Protein AF-X1UDH2-F1 (afdb_monomer_lite)

Secondary structure (DSSP, 8-state):
-HHHHHHHH-SS-BGGGT--B-HHHHHHHHHHHHHHHH-

Sequence (39 aa):
DAVEKVLIEGKVRSHDLGGDSSTIEVGDEVVKKLKLSLS

Structure (mmCIF, N/CA/C/O backbone):
data_AF-X1UDH2-F1
#
_entry.id   AF-X1UDH2-F1
#
loop_
_atom_site.group_PDB
_atom_site.id
_atom_site.type_symbol
_atom_site.label_atom_id
_atom_site.label_alt_id
_atom_site.label_comp_id
_atom_site.label_asym_id
_atom_site.label_entity_id
_atom_site.label_seq_id
_atom_site.pdbx_PDB_ins_code
_atom_site.Cartn_x
_atom_site.Cartn_y
_atom_site.Cartn_z
_atom_site.occupancy
_atom_site.B_iso_or_equiv
_atom_site.auth_seq_id
_atom_site.auth_comp_id
_atom_site.auth_asym_id
_atom_site.auth_atom_id
_atom_site.pdbx_PDB_model_num
ATOM 1 N N . ASP A 1 1 ? -5.056 -10.807 6.380 1.00 91.25 1 ASP A N 1
ATOM 2 C CA . ASP A 1 1 ? -4.403 -9.613 6.985 1.00 91.25 1 ASP A CA 1
ATOM 3 C C . ASP A 1 1 ? -4.544 -8.393 6.053 1.00 91.25 1 ASP A C 1
ATOM 5 O O . ASP A 1 1 ? -4.800 -8.588 4.870 1.00 91.25 1 ASP A O 1
ATOM 9 N N . ALA A 1 2 ? -4.428 -7.148 6.526 1.00 93.25 2 ALA A N 1
ATOM 10 C CA . ALA A 1 2 ? -4.392 -5.962 5.661 1.00 93.25 2 ALA A CA 1
ATOM 11 C C . ALA A 1 2 ? -3.203 -6.009 4.689 1.00 93.25 2 ALA A C 1
ATOM 13 O O . ALA A 1 2 ? -3.375 -5.682 3.516 1.00 93.25 2 ALA A O 1
ATOM 14 N N . VAL A 1 3 ? -2.047 -6.501 5.151 1.00 95.38 3 VAL A N 1
ATOM 15 C CA . VAL A 1 3 ? -0.857 -6.725 4.309 1.00 95.38 3 VAL A CA 1
ATOM 16 C C . VAL A 1 3 ? -1.181 -7.688 3.168 1.00 95.38 3 VAL A C 1
ATOM 18 O O . VAL A 1 3 ? -1.004 -7.366 1.999 1.00 95.38 3 VAL A O 1
ATOM 21 N N . GLU A 1 4 ? -1.739 -8.848 3.506 1.00 96.25 4 GLU A N 1
ATOM 22 C CA . GLU A 1 4 ? -2.141 -9.872 2.542 1.00 96.25 4 GLU A CA 1
ATOM 23 C C . GLU A 1 4 ? -3.142 -9.332 1.508 1.00 96.25 4 GLU A C 1
ATOM 25 O O . GLU A 1 4 ? -2.982 -9.577 0.317 1.00 96.25 4 GLU A O 1
ATOM 30 N N . LYS A 1 5 ? -4.128 -8.525 1.928 1.00 95.38 5 LYS A N 1
ATOM 31 C CA . LYS A 1 5 ? -5.079 -7.888 0.999 1.00 95.38 5 LYS A CA 1
ATOM 32 C C . LYS A 1 5 ? -4.392 -6.943 0.013 1.00 95.38 5 LYS A C 1
ATOM 34 O O . LYS A 1 5 ? -4.755 -6.952 -1.159 1.00 95.38 5 LYS A O 1
ATOM 39 N N . VAL A 1 6 ? -3.431 -6.126 0.460 1.00 95.75 6 VAL A N 1
ATOM 40 C CA . VAL A 1 6 ? -2.656 -5.251 -0.446 1.00 95.75 6 VAL A CA 1
ATOM 41 C C . VAL A 1 6 ? -1.916 -6.090 -1.484 1.00 95.75 6 VAL A C 1
ATOM 43 O O . VAL A 1 6 ? -2.023 -5.818 -2.678 1.00 95.75 6 VAL A O 1
ATOM 46 N N . LEU A 1 7 ? -1.218 -7.135 -1.035 1.00 94.62 7 LEU A N 1
ATOM 47 C CA . LEU A 1 7 ? -0.399 -7.968 -1.914 1.00 94.62 7 LEU A CA 1
ATOM 48 C C . LEU A 1 7 ? -1.240 -8.787 -2.906 1.00 94.62 7 LEU A C 1
ATOM 50 O O . LEU A 1 7 ? -0.869 -8.872 -4.073 1.00 94.62 7 LEU A O 1
ATOM 54 N N . ILE A 1 8 ? -2.386 -9.334 -2.481 1.00 95.81 8 ILE A N 1
ATOM 55 C CA . ILE A 1 8 ? -3.307 -10.080 -3.359 1.00 95.81 8 ILE A CA 1
ATOM 56 C C . ILE A 1 8 ? -3.959 -9.164 -4.400 1.00 95.81 8 ILE A C 1
ATOM 58 O O . ILE A 1 8 ? -4.115 -9.565 -5.551 1.00 95.81 8 ILE A O 1
ATOM 62 N N . GLU A 1 9 ? -4.345 -7.939 -4.027 1.00 95.38 9 GLU A N 1
ATOM 63 C CA . GLU A 1 9 ? -4.923 -6.986 -4.984 1.00 95.38 9 GLU A CA 1
ATOM 64 C C . GLU A 1 9 ? -3.920 -6.550 -6.056 1.00 95.38 9 GLU A C 1
ATOM 66 O O . GLU A 1 9 ? -4.331 -6.199 -7.161 1.00 95.38 9 GLU A O 1
ATOM 71 N N . GLY A 1 10 ? -2.623 -6.536 -5.733 1.00 93.44 10 GLY A N 1
ATOM 72 C CA . GLY A 1 10 ? -1.538 -6.309 -6.690 1.00 93.44 10 GLY A CA 1
ATOM 73 C C . GLY A 1 10 ? -1.497 -4.914 -7.326 1.00 93.44 10 GLY A C 1
ATOM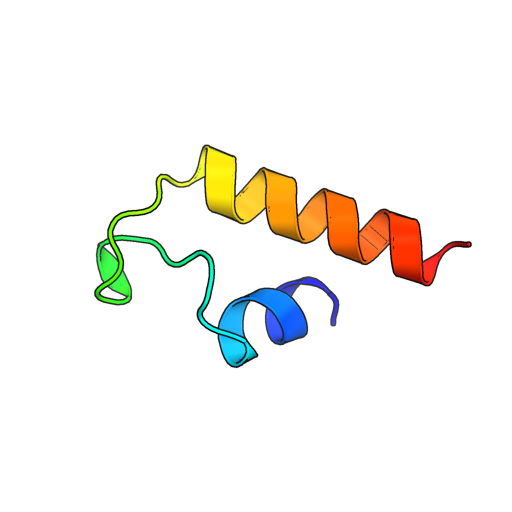 74 O O . GLY A 1 10 ? -0.708 -4.696 -8.240 1.00 93.44 10 GLY A O 1
ATOM 75 N N . LYS A 1 11 ? -2.329 -3.970 -6.862 1.00 94.81 11 LYS A N 1
ATOM 76 C CA . LYS A 1 11 ? -2.422 -2.598 -7.398 1.00 94.81 11 LYS A CA 1
ATOM 77 C C . LYS A 1 11 ? -1.206 -1.738 -7.063 1.00 94.81 11 LYS A C 1
ATOM 79 O O . LYS A 1 11 ? -0.789 -0.935 -7.887 1.00 94.81 11 LYS A O 1
ATOM 84 N N . VAL A 1 12 ? -0.681 -1.891 -5.847 1.00 96.56 12 VAL A N 1
ATOM 85 C CA . VAL A 1 12 ? 0.544 -1.239 -5.373 1.00 96.56 12 VAL A CA 1
ATOM 86 C C . VAL A 1 12 ? 1.524 -2.354 -5.065 1.00 96.56 12 VAL A C 1
ATOM 88 O O . VAL A 1 12 ? 1.247 -3.212 -4.224 1.00 96.56 12 VAL A O 1
ATOM 91 N N . ARG A 1 13 ? 2.630 -2.395 -5.803 1.00 96.81 13 ARG A N 1
ATOM 92 C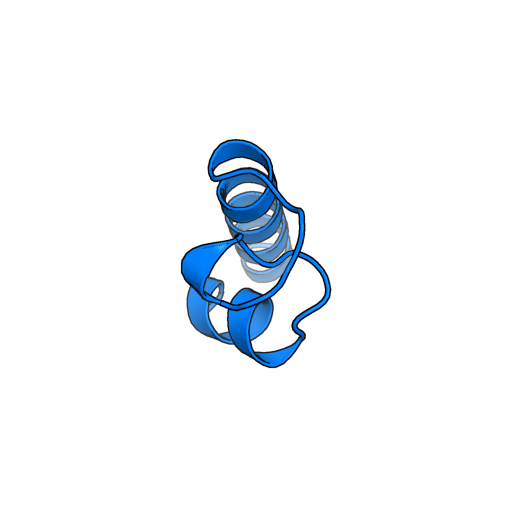 CA . ARG A 1 13 ? 3.540 -3.537 -5.802 1.00 96.81 13 ARG A CA 1
ATOM 93 C C . ARG A 1 13 ? 4.962 -3.065 -6.035 1.00 96.81 13 ARG A C 1
ATOM 95 O O . ARG A 1 13 ? 5.219 -2.312 -6.969 1.00 96.81 13 ARG A O 1
ATOM 102 N N . SER A 1 14 ? 5.868 -3.516 -5.181 1.00 96.56 14 SER A N 1
ATOM 103 C CA . SER A 1 14 ? 7.281 -3.180 -5.262 1.00 96.56 14 SER A CA 1
ATOM 104 C C . SER A 1 14 ? 7.977 -3.852 -6.450 1.00 96.56 14 SER A C 1
ATOM 106 O O . SER A 1 14 ? 7.461 -4.794 -7.059 1.00 96.56 14 SER A O 1
ATOM 108 N N . HIS A 1 15 ? 9.173 -3.359 -6.769 1.00 96.69 15 HIS A N 1
ATOM 109 C CA . HIS A 1 15 ? 9.976 -3.808 -7.908 1.00 96.69 15 HIS A CA 1
ATOM 110 C C . HIS A 1 15 ? 10.362 -5.290 -7.845 1.00 96.69 15 HIS A C 1
ATOM 112 O O . HIS A 1 15 ? 10.326 -5.980 -8.861 1.00 96.69 15 HIS A O 1
ATOM 118 N N . ASP A 1 16 ? 10.656 -5.814 -6.655 1.00 95.56 16 ASP A N 1
ATOM 119 C CA . ASP A 1 16 ? 10.953 -7.235 -6.422 1.00 95.56 16 ASP A CA 1
ATOM 120 C C . ASP A 1 16 ? 9.762 -8.156 -6.722 1.00 95.56 16 AS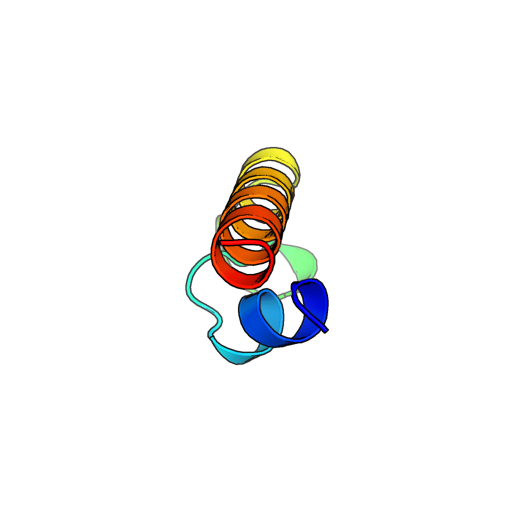P A C 1
ATOM 122 O O . ASP A 1 16 ? 9.941 -9.327 -7.050 1.00 95.56 16 ASP A O 1
ATOM 126 N N . LEU A 1 17 ? 8.548 -7.612 -6.683 1.00 94.69 17 LEU A N 1
ATOM 127 C CA . LEU A 1 17 ? 7.322 -8.316 -7.031 1.00 94.69 17 LEU A CA 1
ATOM 128 C C . LEU A 1 17 ? 6.870 -8.020 -8.472 1.00 94.69 17 LEU A C 1
ATOM 130 O O . LEU A 1 17 ? 5.809 -8.487 -8.881 1.00 94.69 17 LEU A O 1
ATOM 134 N N . GLY A 1 18 ? 7.660 -7.272 -9.251 1.00 95.56 18 GLY A N 1
ATOM 135 C CA . GLY A 1 18 ? 7.387 -6.911 -10.645 1.00 95.56 18 GLY A CA 1
ATOM 136 C C . GLY A 1 18 ? 6.419 -5.740 -10.824 1.00 95.56 18 GLY A C 1
ATOM 137 O O . GLY A 1 18 ? 5.734 -5.673 -11.844 1.00 95.56 18 GLY A O 1
ATOM 138 N N . GLY A 1 19 ? 6.245 -4.890 -9.813 1.00 96.75 19 GLY A N 1
ATOM 139 C CA . GLY A 1 19 ? 5.560 -3.602 -9.959 1.00 96.75 19 GLY A CA 1
ATOM 140 C C . GLY A 1 19 ? 6.542 -2.434 -9.953 1.00 96.75 19 GLY A C 1
ATOM 141 O O . GLY A 1 19 ? 7.744 -2.635 -9.849 1.00 96.75 19 GLY A O 1
ATOM 142 N N . ASP A 1 20 ? 6.014 -1.217 -10.006 1.00 97.69 20 ASP A N 1
ATOM 143 C CA . ASP A 1 20 ? 6.836 -0.003 -10.103 1.00 97.69 20 ASP A CA 1
ATOM 144 C C . ASP A 1 20 ? 6.734 0.868 -8.840 1.00 97.69 20 ASP A C 1
ATOM 146 O O . ASP A 1 20 ? 7.275 1.970 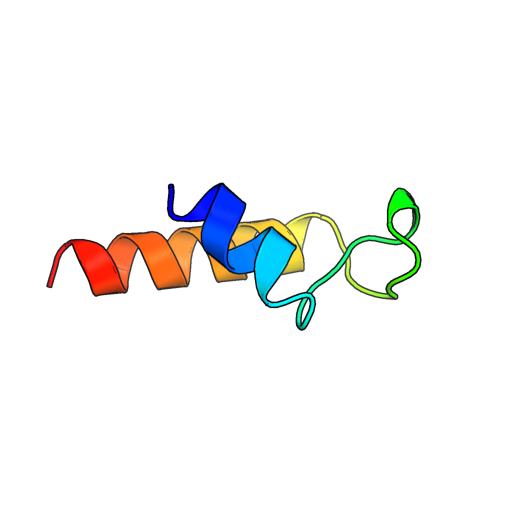-8.779 1.00 97.69 20 ASP A O 1
ATOM 150 N N . SER A 1 21 ? 6.031 0.387 -7.810 1.00 97.81 21 SER A N 1
ATOM 151 C CA . SER A 1 21 ? 5.832 1.130 -6.569 1.00 97.81 21 SER A CA 1
ATOM 152 C C . SER A 1 21 ? 7.078 1.099 -5.685 1.00 97.81 21 SER A C 1
ATOM 154 O O . SER A 1 21 ? 7.872 0.150 -5.674 1.00 97.81 21 SER A O 1
ATOM 156 N N . SER A 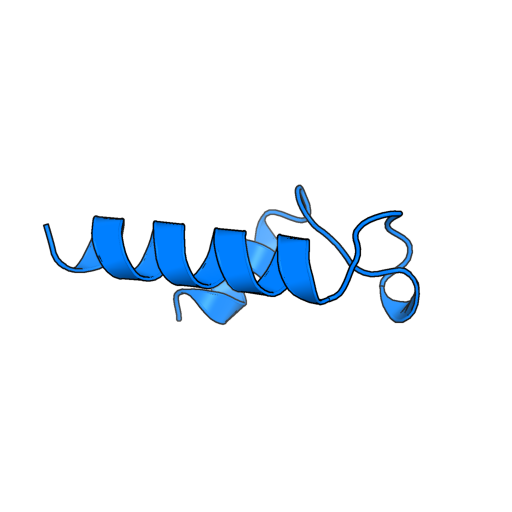1 22 ? 7.227 2.144 -4.887 1.00 97.94 22 SER A N 1
ATOM 157 C CA . SER A 1 22 ? 8.205 2.232 -3.811 1.00 97.94 22 SER A CA 1
ATOM 158 C C . SER A 1 22 ? 7.722 1.522 -2.543 1.00 97.94 22 SER A C 1
ATOM 160 O O . SER A 1 22 ? 6.530 1.293 -2.330 1.00 97.94 22 SER A O 1
ATOM 162 N N . THR A 1 23 ? 8.659 1.226 -1.641 1.00 96.75 23 THR A N 1
ATOM 163 C CA . THR A 1 23 ? 8.351 0.672 -0.313 1.00 96.75 23 THR A CA 1
ATOM 164 C C . THR A 1 23 ? 7.411 1.573 0.491 1.00 96.75 23 THR A C 1
ATOM 166 O O . THR A 1 23 ? 6.566 1.071 1.229 1.00 96.75 23 THR A O 1
ATOM 169 N N . ILE A 1 24 ? 7.544 2.896 0.341 1.00 98.12 24 ILE A N 1
ATOM 170 C CA . ILE A 1 24 ? 6.706 3.878 1.040 1.00 98.12 24 ILE A CA 1
ATOM 171 C C . ILE A 1 24 ? 5.261 3.767 0.552 1.00 98.12 24 ILE A C 1
ATOM 173 O O . ILE A 1 24 ? 4.361 3.618 1.370 1.00 98.12 24 ILE A O 1
ATOM 177 N N . GLU A 1 25 ? 5.040 3.730 -0.764 1.00 98.06 25 GLU A N 1
ATOM 178 C CA . GLU A 1 25 ? 3.693 3.608 -1.340 1.00 98.06 25 GLU A CA 1
ATOM 179 C C . GLU A 1 25 ? 3.003 2.300 -0.937 1.00 98.06 25 GLU A C 1
ATOM 181 O O . GLU A 1 25 ? 1.819 2.301 -0.594 1.00 98.06 25 GLU A O 1
ATOM 186 N N . VAL A 1 26 ? 3.740 1.182 -0.925 1.00 97.56 26 VAL A N 1
ATOM 187 C CA . VAL A 1 26 ? 3.208 -0.102 -0.438 1.00 97.56 26 VAL A CA 1
ATOM 188 C C . VAL A 1 26 ? 2.807 0.014 1.038 1.00 97.56 26 VAL A C 1
ATOM 190 O O . VAL A 1 26 ? 1.720 -0.426 1.416 1.00 97.56 26 VAL A O 1
ATOM 193 N N . GLY A 1 27 ? 3.650 0.629 1.872 1.00 97.38 27 GLY A N 1
ATOM 194 C CA . GLY A 1 27 ? 3.369 0.848 3.293 1.00 97.38 27 GLY A CA 1
ATOM 195 C C . GLY A 1 27 ? 2.150 1.742 3.538 1.00 97.38 27 GLY A C 1
ATOM 196 O O . GLY A 1 27 ? 1.301 1.413 4.372 1.00 97.38 27 GLY A O 1
ATOM 197 N N . ASP A 1 28 ? 2.015 2.825 2.778 1.00 98.12 28 ASP A N 1
ATOM 198 C CA . ASP A 1 28 ? 0.884 3.751 2.872 1.00 98.12 28 ASP A CA 1
ATOM 199 C C . ASP A 1 28 ? -0.444 3.053 2.546 1.00 98.12 28 ASP A C 1
ATOM 201 O O . ASP A 1 28 ? -1.439 3.224 3.262 1.00 98.12 28 ASP A O 1
ATOM 205 N N . GLU A 1 29 ? -0.463 2.200 1.518 1.00 97.38 29 GLU A N 1
ATOM 206 C CA . GLU A 1 29 ? -1.661 1.440 1.146 1.00 97.38 29 GLU A CA 1
ATOM 207 C C . GLU A 1 29 ? -2.037 0.404 2.223 1.00 97.38 29 GLU A C 1
ATOM 209 O O . GLU A 1 29 ? -3.222 0.220 2.524 1.00 97.38 29 GLU A O 1
ATOM 214 N N . VAL A 1 30 ? -1.051 -0.214 2.885 1.00 96.94 30 VAL A N 1
ATOM 215 C CA . VAL A 1 30 ? -1.296 -1.100 4.039 1.00 96.94 30 VAL A CA 1
ATOM 216 C C . VAL A 1 30 ? -1.949 -0.330 5.187 1.00 96.94 30 VAL A C 1
ATOM 218 O O . VAL A 1 30 ? -2.975 -0.771 5.713 1.00 96.94 30 VAL A O 1
ATOM 221 N N . VAL A 1 31 ? -1.413 0.838 5.561 1.00 97.12 31 VAL A N 1
ATOM 222 C CA . VAL A 1 31 ? -1.968 1.671 6.645 1.00 97.12 31 VAL A CA 1
ATOM 223 C C . VAL A 1 31 ? -3.389 2.129 6.319 1.00 97.12 31 VAL A C 1
ATOM 225 O O . VAL A 1 31 ? -4.263 2.123 7.191 1.00 97.12 31 VAL A O 1
ATOM 228 N N . LYS A 1 32 ? -3.658 2.491 5.064 1.00 96.12 32 LYS A N 1
ATOM 229 C CA . LYS A 1 32 ? -5.000 2.858 4.600 1.00 96.12 32 LYS A CA 1
ATOM 230 C C . LYS A 1 32 ? -5.988 1.702 4.749 1.00 96.12 32 LYS A C 1
ATOM 232 O O . LYS A 1 32 ? -7.077 1.912 5.285 1.00 96.12 32 LYS A O 1
ATOM 237 N N . LYS A 1 33 ? -5.616 0.481 4.345 1.00 94.75 33 LYS A N 1
ATOM 238 C CA . LYS A 1 33 ? -6.470 -0.705 4.541 1.00 94.75 33 LYS A CA 1
ATOM 239 C C . LYS A 1 33 ? -6.684 -1.029 6.015 1.00 94.75 33 LYS A C 1
ATOM 241 O O . LYS A 1 33 ? -7.812 -1.341 6.387 1.00 94.75 33 LYS A O 1
ATOM 246 N N . LEU A 1 34 ? -5.645 -0.919 6.845 1.00 95.50 34 LEU A N 1
ATOM 247 C CA . LEU A 1 34 ? -5.759 -1.118 8.293 1.00 95.50 34 LEU A CA 1
ATOM 248 C C . LEU A 1 34 ? -6.791 -0.165 8.904 1.00 95.50 34 LEU A C 1
ATOM 250 O O . LEU A 1 34 ? -7.672 -0.604 9.639 1.00 95.50 34 LEU A O 1
ATOM 254 N N . LYS A 1 35 ? -6.738 1.123 8.549 1.00 94.50 35 LYS A N 1
ATOM 255 C CA . LYS A 1 35 ? -7.706 2.124 9.023 1.00 94.50 35 LYS A CA 1
ATOM 256 C C . LYS A 1 35 ? -9.139 1.798 8.600 1.00 94.50 35 LYS A C 1
ATOM 258 O O . LYS A 1 35 ? -10.030 1.887 9.432 1.00 94.50 35 LYS A O 1
ATOM 263 N N . LEU A 1 36 ? -9.348 1.367 7.353 1.00 90.62 36 LEU A N 1
ATOM 264 C CA . LEU A 1 36 ? -10.669 0.953 6.855 1.00 90.62 36 LEU A CA 1
ATOM 265 C C . LEU A 1 36 ? -11.211 -0.302 7.548 1.00 90.62 36 LEU A C 1
ATOM 267 O O . LEU A 1 36 ? -12.416 -0.485 7.620 1.00 90.62 36 LEU A O 1
ATOM 271 N N . SER A 1 37 ? -10.341 -1.191 8.029 1.00 86.12 37 SER A N 1
ATOM 272 C CA . SER A 1 37 ? -10.773 -2.362 8.803 1.00 86.12 37 SER A CA 1
ATOM 273 C C . SER A 1 37 ? -11.075 -2.064 10.273 1.00 86.12 37 SER A C 1
ATOM 275 O O . SER A 1 37 ? -11.608 -2.930 10.959 1.00 86.12 37 SER A O 1
ATOM 277 N N . LEU A 1 38 ? -10.705 -0.875 10.757 1.00 83.56 38 LEU A N 1
ATOM 278 C CA . LEU A 1 38 ? -10.947 -0.412 12.127 1.00 83.56 38 LEU A CA 1
ATOM 279 C C . LEU A 1 38 ? -12.160 0.530 12.233 1.00 83.56 38 LEU A C 1
ATOM 281 O O . LEU A 1 38 ? -12.567 0.852 13.348 1.00 83.56 38 LEU A O 1
ATOM 285 N N . SER A 1 39 ? -12.695 0.986 11.097 1.00 70.75 39 SER A N 1
ATOM 286 C CA . SER A 1 39 ? -13.916 1.796 10.974 1.00 70.75 39 SER A CA 1
ATOM 287 C C . SER A 1 39 ? -15.136 0.928 10.715 1.00 70.75 39 SER A C 1
ATOM 289 O O . SER A 1 39 ? -16.185 1.205 11.330 1.00 70.75 39 SER A O 1
#

pLDDT: mean 94.7, std 4.9, range [70.75, 98.12]

Foldseek 3Di:
DLL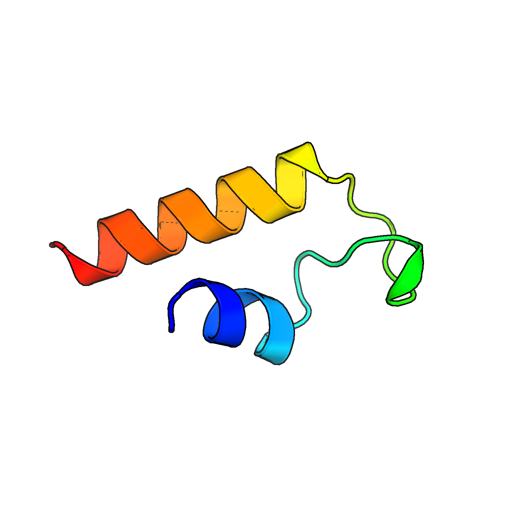VVLVVVVPADDVVRPDPHDPVSSVVSSVVSVVVVVD

Radius of gyration: 9.83 Å; chains: 1; bounding box: 25×14×23 Å

Organism: NCBI:txid412755